Protein AF-A0A3D5K0D7-F1 (afdb_monomer_lite)

Radius of gyration: 23.12 Å; chains: 1; bounding box: 36×64×54 Å

Structure (mmCIF, N/CA/C/O backbone):
data_AF-A0A3D5K0D7-F1
#
_entry.id   AF-A0A3D5K0D7-F1
#
loop_
_atom_site.group_PDB
_atom_site.id
_atom_site.type_symbol
_atom_site.label_atom_id
_atom_site.label_alt_id
_atom_site.label_comp_id
_atom_site.label_asym_id
_atom_site.label_entity_id
_atom_site.label_seq_id
_atom_site.pdbx_PDB_ins_code
_atom_site.Cartn_x
_atom_site.Cartn_y
_atom_site.Cartn_z
_atom_site.occupancy
_atom_site.B_iso_or_equiv
_atom_site.auth_seq_id
_atom_site.auth_comp_id
_atom_site.auth_asym_id
_atom_site.auth_atom_id
_atom_site.pdbx_PDB_model_num
ATOM 1 N N . MET A 1 1 ? 5.619 51.087 39.713 1.00 44.91 1 MET A N 1
ATOM 2 C CA . MET A 1 1 ? 6.848 51.387 38.952 1.00 44.91 1 MET A CA 1
ATOM 3 C C . MET A 1 1 ? 8.042 50.940 39.781 1.00 44.91 1 MET A C 1
ATOM 5 O O . MET A 1 1 ? 8.339 51.636 40.731 1.00 44.91 1 MET A O 1
ATOM 9 N N . ILE A 1 2 ? 8.652 49.791 39.472 1.00 43.28 2 ILE A N 1
ATOM 10 C CA . ILE A 1 2 ? 10.110 49.554 39.467 1.00 43.28 2 ILE A CA 1
ATOM 11 C C . ILE A 1 2 ? 10.321 48.394 38.483 1.00 43.28 2 ILE A C 1
ATOM 13 O O . ILE A 1 2 ? 9.678 47.351 38.585 1.00 43.28 2 ILE A O 1
ATOM 17 N N . SER A 1 3 ? 11.163 48.637 37.488 1.00 46.16 3 SER A N 1
ATOM 18 C CA . SER A 1 3 ? 11.519 47.747 36.388 1.00 46.16 3 SER A CA 1
ATOM 19 C C . SER A 1 3 ? 12.510 46.680 36.864 1.00 46.16 3 SER A C 1
ATOM 21 O O . SER A 1 3 ? 13.539 47.029 37.435 1.00 46.16 3 SER A O 1
ATOM 23 N N . ASN A 1 4 ? 12.240 45.398 36.601 1.00 41.66 4 ASN A N 1
ATOM 24 C CA . ASN A 1 4 ? 13.218 44.319 36.774 1.00 41.66 4 ASN A CA 1
ATOM 25 C C . ASN A 1 4 ? 13.835 43.963 35.406 1.00 41.66 4 ASN A C 1
ATOM 27 O O . ASN A 1 4 ? 13.089 43.544 34.516 1.00 41.66 4 ASN A O 1
ATOM 31 N N . PRO A 1 5 ? 15.154 44.116 35.195 1.00 60.66 5 PRO A N 1
ATOM 32 C CA . PRO A 1 5 ? 15.795 43.737 33.945 1.00 60.66 5 PRO A CA 1
ATOM 33 C C . PRO A 1 5 ? 16.120 42.239 33.967 1.00 60.66 5 PRO A C 1
ATOM 35 O O . PRO A 1 5 ? 16.808 41.747 34.857 1.00 60.66 5 PRO A O 1
ATOM 38 N N . SER A 1 6 ? 15.633 41.484 32.984 1.00 59.59 6 SER A N 1
ATOM 39 C CA . SER A 1 6 ? 16.026 40.085 32.794 1.00 59.59 6 SER A CA 1
ATOM 40 C C . SER A 1 6 ? 16.462 39.850 31.355 1.00 59.59 6 SER A C 1
ATOM 42 O O . SER A 1 6 ? 15.674 39.903 30.415 1.00 59.59 6 SER A O 1
ATOM 44 N N . ILE A 1 7 ? 17.763 39.604 31.240 1.00 59.97 7 ILE A N 1
ATOM 45 C CA . ILE A 1 7 ? 18.522 39.166 30.069 1.00 59.97 7 ILE A CA 1
ATOM 46 C C . ILE A 1 7 ? 17.774 38.011 29.366 1.00 59.97 7 ILE A C 1
ATOM 48 O O . ILE A 1 7 ? 17.487 37.011 30.032 1.00 59.97 7 ILE A O 1
ATOM 52 N N . PRO A 1 8 ? 17.456 38.066 28.056 1.00 55.44 8 PRO A N 1
ATOM 53 C CA . PRO A 1 8 ? 16.798 36.945 27.387 1.00 55.44 8 PRO A CA 1
ATOM 54 C C . PRO A 1 8 ? 17.873 35.993 26.806 1.00 55.44 8 PRO A C 1
ATOM 56 O O . PRO A 1 8 ? 18.665 36.356 25.955 1.00 55.44 8 PRO A O 1
ATOM 59 N N . LYS A 1 9 ? 18.114 34.823 27.406 1.00 57.53 9 LYS A N 1
ATOM 60 C CA . LYS A 1 9 ? 17.571 33.483 27.084 1.00 57.53 9 LYS A CA 1
ATOM 61 C C . LYS A 1 9 ? 17.902 32.873 25.701 1.00 57.53 9 LYS A C 1
ATOM 63 O O . LYS A 1 9 ? 17.818 31.657 25.580 1.00 57.53 9 LYS A O 1
ATOM 68 N N . HIS A 1 10 ? 18.308 33.633 24.678 1.00 51.34 10 HIS A N 1
ATOM 69 C CA . HIS A 1 10 ? 18.406 33.103 23.296 1.00 51.34 10 HIS A CA 1
ATOM 70 C C . HIS A 1 10 ? 19.685 32.309 22.981 1.00 51.34 10 HIS A C 1
ATOM 72 O O . HIS A 1 10 ? 19.661 31.459 22.097 1.00 51.34 10 HIS A O 1
ATOM 78 N N . SER A 1 11 ? 20.778 32.522 23.719 1.00 54.59 11 SER A N 1
ATOM 79 C CA . SER A 1 11 ? 22.043 31.796 23.491 1.00 54.59 11 SER A CA 1
ATOM 80 C C . SER A 1 11 ? 21.964 30.312 23.892 1.00 54.59 11 SER A C 1
ATOM 82 O O . SER A 1 11 ? 22.648 29.463 23.333 1.00 54.59 11 SER A O 1
ATOM 84 N N . PHE A 1 12 ? 21.069 29.967 24.823 1.00 55.78 12 PHE A N 1
ATOM 85 C CA . PHE A 1 12 ? 20.969 28.605 25.360 1.00 55.78 12 PHE A CA 1
ATOM 86 C C . PHE A 1 12 ? 20.076 27.675 24.522 1.00 55.78 12 PHE A C 1
ATOM 88 O O . PHE A 1 12 ? 20.242 26.459 24.547 1.00 55.78 12 PHE A O 1
ATOM 95 N N . ILE A 1 13 ? 19.133 28.239 23.761 1.00 58.62 13 ILE A N 1
ATOM 96 C CA . ILE A 1 13 ? 18.120 27.474 23.015 1.00 58.62 13 ILE A CA 1
ATOM 97 C C . ILE A 1 13 ? 18.717 26.853 21.741 1.00 58.62 13 ILE A C 1
ATOM 99 O O . ILE A 1 13 ? 18.345 25.745 21.360 1.00 58.62 13 ILE A O 1
ATOM 103 N N . VAL A 1 14 ? 19.691 27.521 21.115 1.00 57.38 14 VAL A N 1
ATOM 104 C CA . VAL A 1 14 ? 20.308 27.068 19.855 1.00 57.38 14 VAL A CA 1
ATOM 105 C C . VAL A 1 14 ? 21.150 25.799 20.051 1.00 57.38 14 VAL A C 1
ATOM 107 O O . VAL A 1 14 ? 21.096 24.893 19.222 1.00 57.38 14 VAL A O 1
ATOM 110 N N . SER A 1 15 ? 21.860 25.676 21.175 1.00 57.84 15 SER A N 1
ATOM 111 C CA . SER A 1 15 ? 22.697 24.501 21.471 1.00 57.84 15 SER A CA 1
ATOM 112 C C . SER A 1 15 ? 21.888 23.247 21.821 1.00 57.84 15 SER A C 1
ATOM 114 O O . SER A 1 15 ? 22.342 22.133 21.572 1.00 57.84 15 SER A O 1
ATOM 116 N N . LEU A 1 16 ? 20.675 23.409 22.363 1.00 58.53 16 LEU A N 1
ATOM 117 C CA . LEU A 1 16 ? 19.810 22.287 22.738 1.00 58.53 16 LEU A CA 1
ATOM 118 C C . LEU A 1 16 ? 19.140 21.629 21.516 1.00 58.53 16 LEU A C 1
ATOM 120 O O . LEU A 1 16 ? 18.917 20.421 21.512 1.00 58.53 16 LEU A O 1
ATOM 124 N N . ALA A 1 17 ? 18.874 22.397 20.455 1.00 59.12 17 ALA A N 1
ATOM 125 C CA . ALA A 1 17 ? 18.246 21.896 19.229 1.00 59.12 17 ALA A CA 1
ATOM 126 C C . ALA A 1 17 ? 19.166 20.970 18.404 1.00 59.12 17 ALA A C 1
ATOM 128 O O . ALA A 1 17 ? 18.696 20.003 17.809 1.00 59.12 17 ALA A O 1
ATOM 129 N N . LEU A 1 18 ? 20.482 21.216 18.406 1.00 58.69 18 LEU A N 1
ATOM 130 C CA . LEU A 1 18 ? 21.470 20.400 17.681 1.00 58.69 18 LEU A CA 1
ATOM 131 C C . LEU A 1 18 ? 21.671 19.009 18.304 1.00 58.69 18 LEU A C 1
ATOM 133 O O . LEU A 1 18 ? 21.843 18.030 17.579 1.00 58.69 18 LEU A O 1
ATOM 137 N N . ALA A 1 19 ? 21.591 18.904 19.633 1.00 58.88 19 ALA A N 1
ATOM 138 C CA . ALA A 1 19 ? 21.681 17.625 20.339 1.00 58.88 19 ALA A CA 1
ATOM 139 C C . ALA A 1 19 ? 20.435 16.744 20.128 1.00 58.88 19 ALA A C 1
ATOM 141 O O . ALA A 1 19 ? 20.522 15.521 20.181 1.00 58.88 19 ALA A O 1
ATOM 142 N N . PHE A 1 20 ? 19.277 17.350 19.846 1.00 57.75 20 PHE A N 1
ATOM 143 C CA . PHE A 1 20 ? 18.018 16.621 19.677 1.00 57.75 20 PHE A CA 1
ATOM 144 C C . PHE A 1 20 ? 17.890 15.924 18.311 1.00 57.75 20 PHE A C 1
ATOM 146 O O . PHE A 1 20 ? 17.141 14.960 18.177 1.00 57.75 20 PHE A O 1
ATOM 153 N N . CYS A 1 21 ? 18.673 16.347 17.312 1.00 62.06 21 CYS A N 1
ATOM 154 C CA . CYS A 1 21 ? 18.711 15.720 15.985 1.00 62.06 21 CYS A CA 1
ATOM 155 C C . CYS A 1 21 ? 19.242 14.268 16.019 1.00 62.06 21 CYS A C 1
ATOM 157 O O . CYS A 1 21 ? 18.995 13.487 15.107 1.00 62.06 21 CYS A O 1
ATOM 159 N N . TRP A 1 22 ? 19.932 13.881 17.096 1.00 58.91 22 TRP A N 1
ATOM 160 C CA . TRP A 1 22 ? 20.506 12.542 17.269 1.00 58.91 22 TRP A CA 1
ATOM 161 C C . TRP A 1 22 ? 19.521 11.507 17.820 1.00 58.91 22 TRP A C 1
ATOM 163 O O . TRP A 1 22 ? 19.840 10.321 17.838 1.00 58.91 22 TRP A O 1
ATOM 173 N N . LEU A 1 23 ? 18.334 11.925 18.274 1.00 61.59 23 LEU A N 1
ATOM 174 C CA . LEU A 1 23 ? 17.375 11.017 18.907 1.00 61.59 23 LEU A CA 1
ATOM 175 C C . LEU A 1 23 ? 16.308 10.482 17.946 1.00 61.59 23 LEU A C 1
ATOM 177 O O . LEU A 1 23 ? 15.406 9.784 18.395 1.00 61.59 23 LEU A O 1
ATOM 181 N N . ILE A 1 24 ? 16.379 10.803 16.650 1.00 68.38 24 ILE A N 1
ATOM 182 C CA . ILE A 1 24 ? 15.423 10.302 15.658 1.00 68.38 24 ILE A CA 1
ATOM 183 C C . ILE A 1 24 ? 15.915 8.933 15.176 1.00 68.38 24 ILE A C 1
ATOM 185 O O . ILE A 1 24 ? 16.916 8.872 14.454 1.00 68.38 24 ILE A O 1
ATOM 189 N N . PRO A 1 25 ? 15.243 7.822 15.532 1.00 64.31 25 PRO A N 1
ATOM 190 C CA . PRO A 1 25 ? 15.584 6.531 14.964 1.00 64.31 25 PRO A CA 1
ATOM 191 C C . PRO A 1 25 ? 15.342 6.594 13.456 1.00 64.31 25 PRO A C 1
ATOM 193 O O . PRO A 1 25 ? 14.251 6.943 13.003 1.00 64.31 25 PRO A O 1
ATOM 196 N N . SER A 1 26 ? 16.363 6.271 12.666 1.00 63.25 26 SER A N 1
ATOM 197 C CA . SER A 1 26 ? 16.185 6.123 11.225 1.00 63.25 26 SER A CA 1
ATOM 198 C C . SER A 1 26 ? 15.400 4.843 10.965 1.00 63.25 26 SER A C 1
ATOM 200 O O . SER A 1 26 ? 15.765 3.781 11.470 1.00 63.25 26 SER A O 1
ATOM 202 N N . ALA A 1 27 ? 14.330 4.928 10.174 1.00 63.84 27 ALA A N 1
ATOM 203 C CA . ALA A 1 27 ? 13.688 3.736 9.636 1.00 63.84 27 ALA A CA 1
ATOM 204 C C . ALA A 1 27 ? 14.737 2.951 8.829 1.00 63.84 27 ALA A C 1
ATOM 206 O O . ALA A 1 27 ? 15.236 3.446 7.816 1.00 63.84 27 ALA A O 1
ATOM 207 N N . SER A 1 28 ? 15.123 1.774 9.327 1.00 68.06 28 SER A N 1
ATOM 208 C CA . SER A 1 28 ? 16.129 0.911 8.704 1.00 68.06 28 SER A CA 1
ATOM 209 C C . SER A 1 28 ? 15.485 -0.082 7.738 1.00 68.06 28 SER A C 1
ATOM 211 O O . SER A 1 28 ? 14.324 -0.457 7.904 1.00 68.06 28 SER A O 1
ATOM 213 N N . ALA A 1 29 ? 16.262 -0.545 6.756 1.00 67.94 29 ALA A N 1
ATOM 214 C CA . ALA A 1 29 ? 15.836 -1.577 5.811 1.00 67.94 29 ALA A CA 1
ATOM 215 C C . ALA A 1 29 ? 15.378 -2.874 6.512 1.00 67.94 29 ALA A C 1
ATOM 217 O O . ALA A 1 29 ? 14.386 -3.469 6.099 1.00 67.94 29 ALA A O 1
ATOM 218 N N . GLU A 1 30 ? 16.018 -3.248 7.624 1.00 67.31 30 GLU A N 1
ATOM 219 C CA . GLU A 1 30 ? 15.633 -4.408 8.448 1.00 67.31 30 GLU A CA 1
ATOM 220 C C . GLU A 1 30 ? 14.179 -4.320 8.938 1.00 67.31 30 GLU A C 1
ATOM 222 O O . GLU A 1 30 ? 13.406 -5.265 8.802 1.00 67.31 30 GLU A O 1
ATOM 227 N N . ASN A 1 31 ? 13.755 -3.146 9.427 1.00 77.88 31 ASN A N 1
ATOM 228 C CA . ASN A 1 31 ? 12.379 -2.955 9.895 1.00 77.88 31 ASN A CA 1
ATOM 229 C C . ASN A 1 31 ? 11.354 -3.081 8.762 1.00 77.88 31 ASN A C 1
ATOM 231 O O . ASN A 1 31 ? 10.208 -3.451 9.013 1.00 77.88 31 ASN A O 1
ATOM 235 N N . TYR A 1 32 ? 11.741 -2.754 7.530 1.00 86.56 32 TYR A N 1
ATOM 236 C CA . TYR A 1 32 ? 10.856 -2.873 6.380 1.00 86.56 32 TYR A CA 1
ATOM 237 C C . TYR A 1 32 ? 10.619 -4.327 5.991 1.00 86.56 32 TYR A C 1
ATOM 239 O O . TYR A 1 32 ? 9.467 -4.736 5.872 1.00 86.56 32 TYR A O 1
ATOM 247 N N . SER A 1 33 ? 11.692 -5.106 5.855 1.00 84.06 33 SER A N 1
ATOM 248 C CA . SER A 1 33 ? 11.595 -6.521 5.489 1.00 84.06 33 SER A CA 1
ATOM 249 C C . SER A 1 33 ? 10.826 -7.326 6.543 1.00 84.06 33 SER A C 1
ATOM 251 O O . SER A 1 33 ? 9.862 -8.018 6.230 1.00 84.06 33 SER A O 1
ATOM 253 N N . GLU A 1 34 ? 11.174 -7.181 7.824 1.00 83.94 34 GLU A N 1
ATOM 254 C CA . GLU A 1 34 ? 10.575 -8.023 8.866 1.00 83.94 34 GLU A CA 1
ATOM 255 C C . GLU A 1 34 ? 9.114 -7.679 9.165 1.00 83.94 34 GLU A C 1
ATOM 257 O O . GLU A 1 34 ? 8.316 -8.568 9.456 1.00 83.94 34 GLU A O 1
ATOM 262 N N . LYS A 1 35 ? 8.755 -6.390 9.130 1.00 87.00 35 LYS A N 1
ATOM 263 C CA . LYS A 1 35 ? 7.429 -5.944 9.580 1.00 87.00 35 LYS A CA 1
ATOM 264 C C . LYS A 1 35 ? 6.508 -5.607 8.430 1.00 87.00 35 LYS A C 1
ATOM 266 O O . LYS A 1 35 ? 5.362 -6.027 8.441 1.00 87.00 35 LYS A O 1
ATOM 271 N N . ILE A 1 36 ? 6.980 -4.831 7.460 1.00 90.38 36 ILE A N 1
ATOM 272 C CA . ILE A 1 36 ? 6.112 -4.328 6.394 1.00 90.38 36 ILE A CA 1
ATOM 273 C C . ILE A 1 36 ? 5.947 -5.387 5.313 1.00 90.38 36 ILE A C 1
ATOM 275 O O . ILE A 1 36 ? 4.818 -5.766 5.020 1.00 90.38 36 ILE A O 1
ATOM 279 N N . ARG A 1 37 ? 7.047 -5.934 4.783 1.00 92.06 37 ARG A N 1
ATOM 280 C CA . ARG A 1 37 ? 6.987 -6.948 3.721 1.00 92.06 37 ARG A CA 1
ATOM 281 C C . ARG A 1 37 ? 6.200 -8.183 4.162 1.00 92.06 37 ARG A C 1
ATOM 283 O O . ARG A 1 37 ? 5.319 -8.607 3.426 1.00 92.06 37 ARG A O 1
ATOM 290 N N . SER A 1 38 ? 6.440 -8.658 5.387 1.00 92.56 38 SER A N 1
ATOM 291 C CA . SER A 1 38 ? 5.700 -9.775 5.991 1.00 92.56 38 SER A CA 1
ATOM 292 C C . SER A 1 38 ? 4.185 -9.535 6.073 1.00 92.56 38 SER A C 1
ATOM 294 O O . SER A 1 38 ? 3.406 -10.460 5.867 1.00 92.56 38 SER A O 1
ATOM 296 N N . LEU A 1 39 ? 3.736 -8.304 6.350 1.00 93.56 39 LEU A N 1
ATOM 297 C CA . LEU A 1 39 ? 2.304 -7.975 6.345 1.00 93.56 39 LEU A CA 1
ATOM 298 C C . LEU A 1 39 ? 1.729 -7.962 4.925 1.00 93.56 39 LEU A C 1
ATOM 300 O O . LEU A 1 39 ? 0.616 -8.440 4.724 1.00 93.56 39 LEU A O 1
ATOM 304 N N . LEU A 1 40 ? 2.481 -7.444 3.949 1.00 95.00 40 LEU A N 1
ATOM 305 C CA . LEU A 1 40 ? 2.057 -7.443 2.547 1.00 95.00 40 LEU A CA 1
ATOM 306 C C . LEU A 1 40 ? 1.922 -8.867 2.008 1.00 95.00 40 LEU A C 1
ATOM 308 O O . LEU A 1 40 ? 0.913 -9.170 1.380 1.00 95.00 40 LEU A O 1
ATOM 312 N N . ASP A 1 41 ? 2.883 -9.743 2.317 1.00 94.69 41 ASP A N 1
ATOM 313 C CA . ASP A 1 41 ? 2.819 -11.165 1.953 1.00 94.69 41 ASP A CA 1
ATOM 314 C C . ASP A 1 41 ? 1.577 -11.851 2.528 1.00 94.69 41 ASP A C 1
ATOM 316 O O . ASP A 1 41 ? 0.975 -12.686 1.871 1.00 94.69 41 ASP A O 1
ATOM 320 N N . GLN A 1 42 ? 1.184 -11.504 3.756 1.00 94.62 42 GLN A N 1
ATOM 321 C CA . GLN A 1 42 ? 0.071 -12.170 4.437 1.00 94.62 42 GLN A CA 1
ATOM 322 C C . GLN A 1 42 ? -1.314 -11.686 4.004 1.00 94.62 42 GLN A C 1
ATOM 324 O O . GLN A 1 42 ? -2.273 -12.444 4.125 1.00 94.62 42 GLN A O 1
ATOM 329 N N . PHE A 1 43 ? -1.452 -10.421 3.598 1.00 95.19 43 PHE A N 1
ATOM 330 C CA . PHE A 1 43 ? -2.774 -9.797 3.451 1.00 95.19 43 PHE A CA 1
ATOM 331 C C . PHE A 1 43 ? -3.011 -9.100 2.116 1.00 95.19 43 PHE A C 1
ATOM 333 O O . PHE A 1 43 ? -4.147 -8.722 1.838 1.00 95.19 43 PHE A O 1
ATOM 340 N N . CYS A 1 44 ? -1.967 -8.855 1.326 1.00 95.69 44 CYS A N 1
ATOM 341 C CA . CYS A 1 44 ? -2.062 -7.975 0.166 1.00 95.69 44 CYS A CA 1
ATOM 342 C C . CYS A 1 44 ? -1.648 -8.665 -1.133 1.00 95.69 44 CYS A C 1
ATOM 344 O O . CYS A 1 44 ? -2.301 -8.463 -2.154 1.00 95.69 44 CYS A O 1
ATOM 346 N N . LEU A 1 45 ? -0.582 -9.467 -1.108 1.00 95.88 45 LEU A N 1
ATOM 347 C CA . LEU A 1 45 ? 0.030 -9.981 -2.333 1.00 95.88 45 LEU A CA 1
ATOM 348 C C . LEU A 1 45 ? -0.745 -11.096 -3.027 1.00 95.88 45 LEU A C 1
ATOM 350 O O . LEU A 1 45 ? -0.597 -11.241 -4.232 1.00 95.88 45 LEU A O 1
ATOM 354 N N . ASP A 1 46 ? -1.647 -11.787 -2.331 1.00 94.81 46 ASP A N 1
ATOM 355 C CA . ASP A 1 46 ? -2.519 -12.780 -2.972 1.00 94.81 46 ASP A CA 1
ATOM 356 C C . ASP A 1 46 ? -3.328 -12.191 -4.152 1.00 94.81 46 ASP A C 1
ATOM 358 O O . ASP A 1 46 ? -3.655 -12.916 -5.090 1.00 94.81 46 ASP A O 1
ATOM 362 N N . CYS A 1 47 ? -3.629 -10.883 -4.119 1.00 96.19 47 CYS A N 1
ATOM 363 C CA . CYS A 1 47 ? -4.365 -10.160 -5.167 1.00 96.19 47 CYS A CA 1
ATOM 364 C C . CYS A 1 47 ? -3.556 -9.027 -5.829 1.00 96.19 47 CYS A C 1
ATOM 366 O O . CYS A 1 47 ? -3.844 -8.639 -6.960 1.00 96.19 47 CYS A O 1
ATOM 368 N N . HIS A 1 48 ? -2.568 -8.458 -5.135 1.00 96.88 48 HIS A N 1
ATOM 369 C CA . HIS A 1 48 ? -1.821 -7.274 -5.578 1.00 96.88 48 HIS A CA 1
ATOM 370 C C . HIS A 1 48 ? -0.348 -7.583 -5.884 1.00 96.88 48 HIS A C 1
ATOM 372 O O . HIS A 1 48 ? 0.543 -6.850 -5.452 1.00 96.88 48 HIS A O 1
ATOM 378 N N . GLU A 1 49 ? -0.083 -8.671 -6.607 1.00 95.81 49 GLU A N 1
ATOM 379 C CA . GLU A 1 49 ? 1.257 -9.076 -7.049 1.00 95.81 49 GLU A CA 1
ATOM 380 C C . GLU A 1 49 ? 1.308 -9.268 -8.572 1.00 95.81 49 GLU A C 1
ATOM 382 O O . GLU A 1 49 ? 0.464 -9.943 -9.161 1.00 95.81 49 GLU A O 1
ATOM 387 N N . GLY A 1 50 ? 2.349 -8.716 -9.201 1.00 92.75 50 GLY A N 1
ATOM 388 C C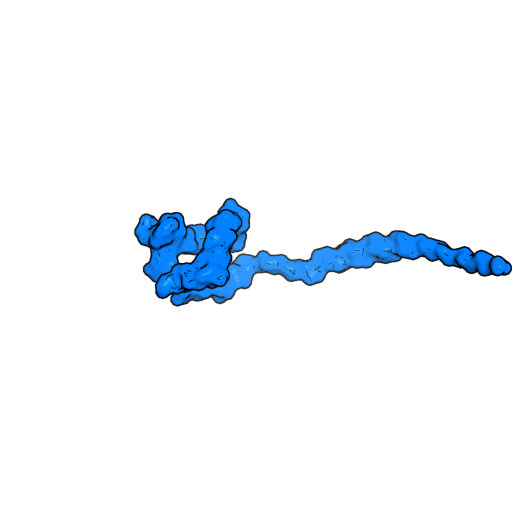A . GLY A 1 50 ? 2.732 -9.046 -10.573 1.00 92.75 50 GLY A CA 1
ATOM 389 C C . GLY A 1 50 ? 1.845 -8.440 -11.665 1.00 92.75 50 GLY A C 1
ATOM 390 O O . GLY A 1 50 ? 1.169 -7.432 -11.477 1.00 92.75 50 GLY A O 1
ATOM 391 N N . GLU A 1 51 ? 1.897 -9.037 -12.860 1.00 89.69 51 GLU A N 1
ATOM 392 C CA . GLU A 1 51 ? 1.255 -8.498 -14.072 1.00 89.69 51 GLU A CA 1
ATOM 393 C C . GLU A 1 51 ? -0.282 -8.536 -14.015 1.00 89.69 51 GLU A C 1
ATOM 395 O O . GLU A 1 51 ? -0.935 -7.719 -14.662 1.00 89.69 51 GLU A O 1
ATOM 400 N N . ASP A 1 52 ? -0.841 -9.443 -13.210 1.00 90.69 52 ASP A N 1
ATOM 401 C CA . ASP A 1 52 ? -2.284 -9.639 -13.032 1.00 90.69 52 ASP A CA 1
ATOM 402 C C . ASP A 1 52 ? -2.834 -8.929 -11.778 1.00 90.69 52 ASP A C 1
ATOM 404 O 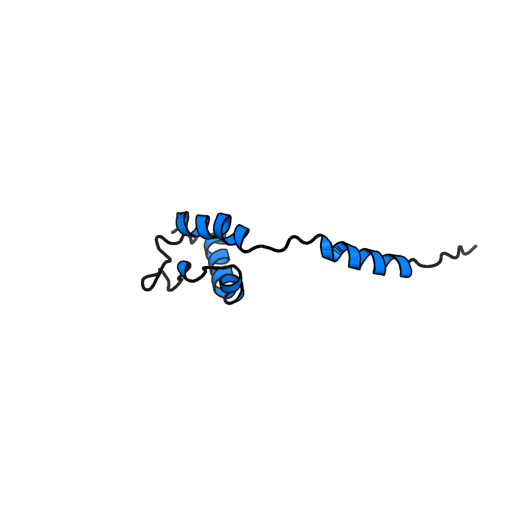O . ASP A 1 52 ? -3.963 -9.190 -11.359 1.00 90.69 52 ASP A O 1
ATOM 408 N N . ALA A 1 53 ? -2.048 -8.036 -11.165 1.00 95.12 53 ALA A N 1
ATOM 409 C CA . ALA A 1 53 ? -2.424 -7.360 -9.932 1.00 95.12 53 ALA A CA 1
ATOM 410 C C . ALA A 1 53 ? -3.742 -6.575 -10.065 1.00 95.12 53 ALA A C 1
ATOM 412 O O . ALA A 1 53 ? -3.930 -5.755 -10.974 1.00 95.12 53 ALA A O 1
ATOM 413 N N . GLU A 1 54 ? -4.651 -6.785 -9.111 1.00 94.31 54 GLU A N 1
ATOM 414 C CA . GLU A 1 54 ? -5.976 -6.173 -9.142 1.00 94.31 54 GLU A CA 1
ATOM 415 C C . GLU A 1 54 ? -5.907 -4.639 -9.118 1.00 94.31 54 GLU A C 1
ATOM 417 O O . GLU A 1 54 ? -5.098 -4.027 -8.410 1.00 94.31 54 GLU A O 1
ATOM 422 N N . ALA A 1 55 ? -6.795 -4.011 -9.898 1.00 92.06 55 ALA A N 1
ATOM 423 C CA . ALA A 1 55 ? -6.885 -2.557 -10.058 1.00 92.06 55 ALA A CA 1
ATOM 424 C C . ALA A 1 55 ? -5.548 -1.885 -10.433 1.00 92.06 55 ALA A C 1
ATOM 426 O O . ALA A 1 55 ? -5.306 -0.726 -10.063 1.00 92.06 55 ALA A O 1
ATOM 427 N N . GLU A 1 56 ? -4.685 -2.645 -11.121 1.00 91.62 56 GLU A N 1
ATOM 428 C CA . GLU A 1 56 ? -3.355 -2.242 -11.572 1.00 91.62 56 GLU A CA 1
ATOM 429 C C . GLU A 1 56 ? -2.449 -1.756 -10.422 1.00 91.62 56 GLU A C 1
ATOM 431 O O . GLU A 1 56 ? -1.596 -0.884 -10.608 1.00 91.62 56 GLU A O 1
ATOM 436 N N . VAL A 1 57 ? -2.649 -2.292 -9.211 1.00 94.31 57 VAL A N 1
ATOM 437 C CA . VAL A 1 57 ? -1.831 -1.989 -8.027 1.00 94.31 57 VAL A CA 1
ATOM 438 C C . VAL A 1 57 ? -0.943 -3.186 -7.702 1.00 94.31 57 VAL A C 1
ATOM 440 O O . VAL A 1 57 ? -1.383 -4.107 -7.024 1.00 94.31 57 VAL A O 1
ATOM 443 N N . ASP A 1 58 ? 0.314 -3.143 -8.147 1.00 95.62 58 ASP A N 1
ATOM 444 C CA . ASP A 1 58 ? 1.335 -4.150 -7.827 1.00 95.62 58 ASP A CA 1
ATOM 445 C C . ASP A 1 58 ? 2.143 -3.742 -6.585 1.00 95.62 58 ASP A C 1
ATOM 447 O O . ASP A 1 58 ? 3.079 -2.933 -6.648 1.00 95.62 58 ASP A O 1
ATOM 451 N N . LEU A 1 59 ? 1.765 -4.303 -5.435 1.00 96.12 59 LEU A N 1
ATOM 452 C CA . LEU A 1 59 ? 2.441 -4.073 -4.161 1.00 96.12 59 LEU A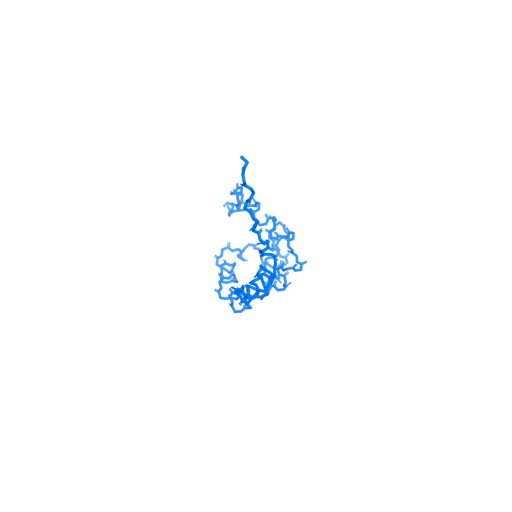 CA 1
ATOM 453 C C 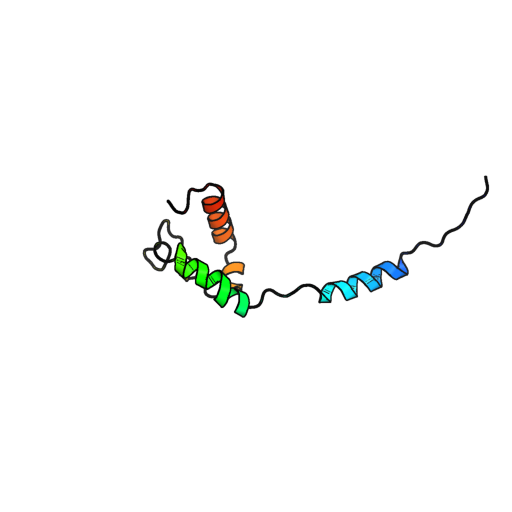. LEU A 1 59 ? 3.726 -4.899 -4.015 1.00 96.12 59 LEU A C 1
ATOM 455 O O . LEU A 1 59 ? 4.558 -4.574 -3.161 1.00 96.12 59 LEU A O 1
ATOM 459 N N . ASP A 1 60 ? 3.931 -5.920 -4.850 1.00 95.00 60 ASP A N 1
ATOM 460 C CA . ASP A 1 60 ? 5.144 -6.736 -4.816 1.00 95.00 60 ASP A CA 1
ATOM 461 C C . ASP A 1 60 ? 6.365 -5.977 -5.361 1.00 95.00 60 ASP A C 1
ATOM 463 O O . ASP A 1 60 ? 7.498 -6.216 -4.932 1.00 95.00 60 ASP A O 1
ATOM 467 N N . SER A 1 61 ? 6.140 -4.975 -6.218 1.00 93.75 61 SER A N 1
ATOM 468 C CA . SER A 1 61 ? 7.177 -4.066 -6.726 1.00 93.75 61 SER A CA 1
ATOM 469 C C . SER A 1 61 ? 7.934 -3.292 -5.627 1.00 93.75 61 SER A C 1
ATOM 471 O O . SER A 1 61 ? 9.075 -2.861 -5.833 1.00 93.75 61 SER A O 1
ATOM 473 N N . PHE A 1 62 ? 7.355 -3.150 -4.429 1.00 93.75 62 PHE A N 1
ATOM 474 C CA . PHE A 1 62 ? 7.963 -2.450 -3.298 1.00 93.75 62 PHE A CA 1
ATOM 475 C C . PHE A 1 62 ? 8.859 -3.385 -2.470 1.00 93.75 62 PHE A C 1
ATOM 477 O O . PHE A 1 62 ? 8.493 -3.865 -1.395 1.00 93.75 62 PHE A O 1
ATOM 484 N N . LYS A 1 63 ? 10.088 -3.631 -2.931 1.00 91.31 63 LYS A N 1
ATOM 485 C CA . LYS A 1 63 ? 11.044 -4.526 -2.2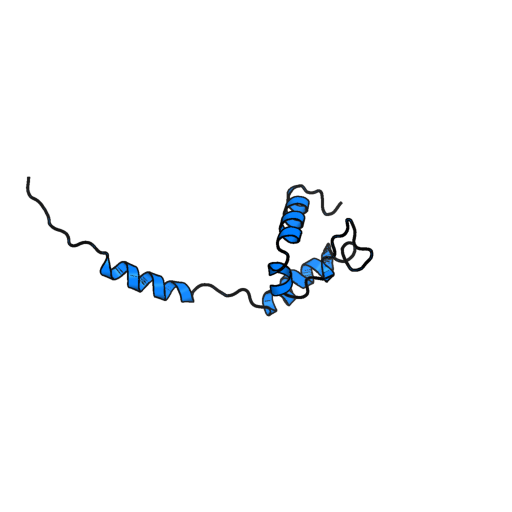48 1.00 91.31 63 LYS A CA 1
ATOM 486 C C . LYS A 1 63 ? 11.838 -3.852 -1.125 1.00 91.31 63 LYS A C 1
ATOM 488 O O . LYS A 1 63 ? 12.454 -4.538 -0.310 1.00 91.31 63 LYS A O 1
ATOM 493 N N . SER A 1 64 ? 11.815 -2.523 -1.041 1.00 91.19 64 SER A N 1
ATOM 494 C CA . SER A 1 64 ? 12.567 -1.741 -0.056 1.00 91.19 64 SER A CA 1
ATOM 495 C C . SER A 1 64 ? 11.858 -0.448 0.366 1.00 91.19 64 SER A C 1
ATOM 497 O O . SER A 1 64 ? 10.958 0.049 -0.313 1.00 91.19 64 SER A O 1
ATOM 499 N N . LEU A 1 65 ? 12.335 0.167 1.458 1.00 89.19 65 LEU A N 1
ATOM 500 C CA . LEU A 1 65 ? 11.898 1.512 1.870 1.00 89.19 65 LEU A CA 1
ATOM 501 C C . LEU A 1 65 ? 12.098 2.561 0.775 1.00 89.19 65 LEU A C 1
ATOM 503 O O . LEU A 1 65 ? 11.329 3.516 0.697 1.00 89.19 65 LEU A O 1
ATOM 507 N N . ASP A 1 66 ? 13.144 2.430 -0.039 1.00 91.88 66 ASP A N 1
ATOM 508 C CA . ASP A 1 66 ? 13.405 3.391 -1.105 1.00 91.88 66 ASP A CA 1
ATOM 509 C C . ASP A 1 66 ? 12.426 3.229 -2.267 1.00 91.88 66 ASP A C 1
ATOM 511 O O . ASP A 1 66 ? 12.078 4.227 -2.896 1.00 91.88 66 ASP A O 1
ATOM 515 N N . ASP A 1 67 ? 11.917 2.019 -2.508 1.00 92.88 67 ASP A N 1
ATOM 516 C CA . ASP A 1 67 ? 10.848 1.795 -3.484 1.00 92.88 67 ASP A CA 1
ATOM 517 C C . ASP A 1 67 ? 9.553 2.472 -3.016 1.00 92.88 67 ASP A C 1
ATOM 519 O O . ASP A 1 67 ? 8.962 3.240 -3.774 1.00 92.88 67 ASP A O 1
ATOM 523 N N . LEU A 1 68 ? 9.182 2.311 -1.735 1.00 89.12 68 LEU A N 1
ATOM 524 C CA . LEU A 1 68 ? 8.026 3.008 -1.145 1.00 89.12 68 LEU A CA 1
ATOM 525 C C . LEU A 1 68 ? 8.126 4.530 -1.298 1.00 89.12 68 LEU A C 1
ATOM 527 O O . LEU A 1 68 ? 7.159 5.209 -1.635 1.00 89.12 68 LEU A O 1
ATOM 531 N N . ARG A 1 69 ? 9.309 5.086 -1.004 1.00 90.12 69 ARG A N 1
ATOM 532 C CA . ARG A 1 69 ? 9.555 6.534 -1.055 1.00 90.12 69 ARG A CA 1
ATOM 533 C C . ARG A 1 69 ? 9.500 7.083 -2.474 1.00 90.12 69 ARG A C 1
ATOM 535 O O . ARG A 1 69 ? 9.168 8.254 -2.645 1.00 90.12 69 ARG A O 1
ATOM 542 N N . ARG A 1 70 ? 9.870 6.276 -3.471 1.00 94.69 70 ARG A N 1
ATOM 543 C CA . ARG A 1 70 ? 9.857 6.680 -4.881 1.00 94.69 70 ARG A CA 1
ATOM 544 C C . ARG A 1 70 ? 8.443 6.765 -5.445 1.00 94.69 70 ARG A C 1
ATOM 546 O O . ARG A 1 70 ? 8.212 7.612 -6.304 1.00 94.69 70 ARG A O 1
ATOM 553 N N . ASP A 1 71 ? 7.509 5.978 -4.921 1.00 94.69 71 ASP A N 1
ATOM 554 C CA . ASP A 1 71 ? 6.100 6.044 -5.306 1.00 94.69 71 ASP A CA 1
ATOM 555 C C . ASP A 1 71 ? 5.161 6.123 -4.094 1.00 94.69 71 ASP A C 1
ATOM 557 O O . ASP A 1 71 ? 4.411 5.210 -3.755 1.00 94.69 71 ASP A O 1
ATOM 561 N N . THR A 1 72 ? 5.170 7.280 -3.437 1.00 94.81 72 THR A N 1
ATOM 562 C CA . THR A 1 72 ? 4.283 7.552 -2.298 1.00 94.81 72 THR A CA 1
ATOM 563 C C . THR A 1 72 ? 2.812 7.677 -2.687 1.00 94.81 72 THR A C 1
ATOM 565 O O . THR A 1 72 ? 1.946 7.548 -1.823 1.00 94.81 72 THR A O 1
ATOM 568 N N . LYS A 1 73 ? 2.497 7.927 -3.965 1.00 95.75 73 LYS A N 1
ATOM 569 C CA . LYS A 1 73 ? 1.115 8.126 -4.425 1.00 95.75 73 LYS A CA 1
ATOM 570 C C . LYS A 1 73 ? 0.303 6.845 -4.302 1.00 95.75 73 LYS A C 1
ATOM 572 O O . LYS A 1 73 ? -0.829 6.894 -3.825 1.00 95.75 73 LYS A O 1
ATOM 577 N N . THR A 1 74 ? 0.899 5.714 -4.664 1.00 95.38 74 THR A N 1
ATOM 578 C CA . THR A 1 74 ? 0.280 4.397 -4.491 1.00 95.38 74 THR A CA 1
ATOM 579 C C . THR A 1 74 ? -0.042 4.128 -3.020 1.00 95.38 74 THR A C 1
ATOM 581 O O . THR A 1 74 ? -1.140 3.685 -2.703 1.00 95.38 74 THR A O 1
ATOM 584 N N . TRP A 1 75 ? 0.837 4.513 -2.091 1.00 94.81 75 TRP A N 1
ATOM 585 C CA . TRP A 1 75 ? 0.603 4.324 -0.653 1.00 94.81 75 TRP A CA 1
ATOM 586 C C . TRP A 1 75 ? -0.469 5.237 -0.062 1.00 94.81 75 TRP A C 1
ATOM 588 O O . TRP A 1 75 ? -1.188 4.815 0.839 1.00 94.81 75 TRP A O 1
ATOM 598 N N . VAL A 1 76 ? -0.634 6.450 -0.594 1.00 96.44 76 VAL A N 1
ATOM 599 C CA . VAL A 1 76 ? -1.788 7.298 -0.253 1.00 96.44 76 VAL A CA 1
ATOM 600 C C . VAL A 1 76 ? -3.093 6.633 -0.704 1.00 96.44 76 VAL A C 1
ATOM 602 O O . VAL A 1 76 ? -4.049 6.602 0.061 1.00 96.44 76 VAL A O 1
ATOM 605 N N . LYS A 1 77 ? -3.124 6.031 -1.902 1.00 95.38 77 LYS A N 1
ATOM 606 C CA . LYS A 1 77 ? -4.290 5.266 -2.380 1.00 95.38 77 LYS A CA 1
ATOM 607 C C . LYS A 1 77 ? -4.574 4.053 -1.486 1.00 95.38 77 LYS A C 1
ATOM 609 O O . LYS A 1 77 ? -5.726 3.821 -1.138 1.00 95.38 77 LYS A O 1
ATOM 614 N N . VAL A 1 78 ? -3.547 3.296 -1.090 1.00 95.62 78 VAL A N 1
ATOM 615 C CA . VAL A 1 78 ? -3.701 2.163 -0.157 1.00 95.62 78 VAL A CA 1
ATOM 616 C C . VAL A 1 78 ? -4.315 2.629 1.168 1.00 95.62 78 VAL A C 1
ATOM 618 O O . VAL A 1 78 ? -5.262 2.012 1.649 1.00 95.62 78 VAL A O 1
ATOM 621 N N . GLU A 1 79 ? -3.831 3.737 1.735 1.00 96.12 79 GLU A N 1
ATOM 622 C CA . GLU A 1 79 ? -4.391 4.317 2.963 1.00 96.12 79 GLU A CA 1
ATOM 623 C C . GLU A 1 79 ? -5.867 4.705 2.799 1.00 96.12 79 GLU A C 1
ATOM 625 O O . GLU A 1 79 ? -6.684 4.368 3.658 1.00 96.12 79 GLU A O 1
ATOM 630 N N . GLU A 1 80 ? -6.235 5.320 1.675 1.00 97.31 80 GLU A N 1
ATOM 631 C CA . GLU A 1 80 ? -7.620 5.685 1.373 1.00 97.31 80 GLU A CA 1
ATOM 632 C C . GLU A 1 80 ? -8.526 4.446 1.287 1.00 97.31 80 GLU A C 1
ATOM 634 O O . GLU A 1 80 ? -9.620 4.423 1.858 1.00 97.31 80 GLU A O 1
ATOM 639 N N . MET A 1 81 ? -8.080 3.382 0.613 1.00 96.44 81 MET A N 1
ATOM 640 C CA . MET A 1 81 ? -8.862 2.148 0.465 1.00 96.44 81 MET A CA 1
ATOM 641 C C . MET A 1 81 ? -9.054 1.421 1.802 1.00 96.44 81 MET A C 1
ATOM 643 O O . MET A 1 81 ? -10.153 0.939 2.089 1.00 96.44 81 MET A O 1
ATOM 647 N N . LEU A 1 82 ? -8.019 1.390 2.648 1.00 96.44 82 LEU A N 1
ATOM 648 C CA . LEU A 1 82 ? -8.092 0.797 3.985 1.00 96.44 82 LEU A CA 1
ATOM 649 C C . LEU A 1 82 ? -8.967 1.632 4.934 1.00 96.44 82 LEU A C 1
ATOM 651 O O . LEU A 1 82 ? -9.810 1.084 5.647 1.00 96.44 82 LEU A O 1
ATOM 655 N N . SER A 1 83 ? -8.807 2.959 4.943 1.00 97.50 83 SER A N 1
ATOM 656 C CA . SER A 1 83 ? -9.563 3.856 5.831 1.00 97.50 83 SER A CA 1
ATOM 657 C C . SER A 1 83 ? -11.052 3.909 5.477 1.00 97.50 83 SER A C 1
ATOM 659 O O . SER A 1 83 ? -11.903 3.945 6.371 1.00 97.50 83 SER A O 1
ATOM 661 N N . SER A 1 84 ? -11.376 3.827 4.185 1.00 97.56 84 SER A N 1
ATOM 662 C CA . SER A 1 84 ? -12.750 3.719 3.679 1.00 97.56 84 SER A CA 1
ATOM 663 C C . SER A 1 84 ? -13.335 2.304 3.751 1.00 97.56 84 SER A C 1
ATOM 665 O O . SER A 1 84 ? -14.525 2.137 3.483 1.00 97.56 84 SER A O 1
ATOM 667 N N . ARG A 1 85 ? -12.540 1.300 4.156 1.00 95.38 85 ARG A N 1
ATOM 668 C CA . ARG A 1 85 ? -12.917 -0.127 4.205 1.00 95.38 85 ARG A CA 1
ATOM 669 C C . ARG A 1 85 ? -13.402 -0.686 2.867 1.00 95.38 85 ARG A C 1
ATOM 671 O O . ARG A 1 85 ? -14.242 -1.577 2.840 1.00 95.38 85 ARG A O 1
ATOM 678 N N . GLN A 1 86 ? -12.893 -0.139 1.770 1.00 94.31 86 GLN A N 1
ATOM 679 C CA . GLN A 1 86 ? -13.070 -0.722 0.440 1.00 94.31 86 GLN A CA 1
ATOM 680 C C . GLN A 1 86 ? -12.081 -1.869 0.202 1.00 94.31 86 GLN A C 1
ATOM 682 O O . GLN A 1 86 ? -12.309 -2.684 -0.682 1.00 94.31 86 GLN A O 1
ATOM 687 N N . MET A 1 87 ? -11.007 -1.927 1.003 1.00 94.44 87 MET A N 1
ATOM 688 C CA . MET A 1 87 ? -10.075 -3.047 1.070 1.00 94.44 87 MET A CA 1
ATOM 689 C C . MET A 1 87 ? -9.880 -3.514 2.523 1.00 94.44 87 MET A C 1
ATOM 691 O O . MET A 1 87 ? -9.769 -2.666 3.420 1.00 94.44 87 MET A O 1
ATOM 695 N N . 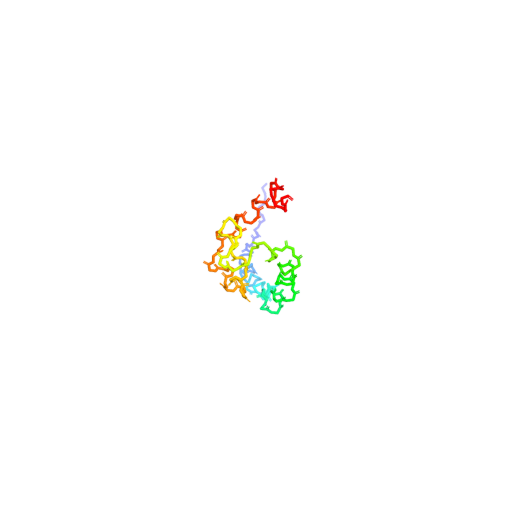PRO A 1 88 ? -9.773 -4.833 2.770 1.00 87.38 88 PRO A N 1
ATOM 696 C CA . PRO A 1 88 ? -10.053 -5.916 1.815 1.00 87.38 88 PRO A CA 1
ATOM 697 C C . PRO A 1 88 ? -11.530 -5.900 1.345 1.00 87.38 88 PRO A C 1
ATOM 699 O O . PRO A 1 88 ? -12.363 -5.367 2.086 1.00 87.38 88 PRO A O 1
ATOM 702 N N . PRO A 1 89 ? -11.834 -6.393 0.127 1.00 78.31 89 PRO A N 1
ATOM 703 C CA . PRO A 1 89 ? -13.186 -6.382 -0.439 1.00 78.31 89 PRO A CA 1
ATOM 704 C C . PRO A 1 89 ? -14.149 -7.344 0.277 1.00 78.31 89 PRO A C 1
ATOM 706 O O . PRO A 1 89 ? -13.680 -8.273 0.978 1.00 78.31 89 PRO A O 1
#

pLDDT: mean 81.18, std 17.27, range [41.66, 97.56]

Sequence (89 aa):
MISNPSIPKHSFIVSLALAFCWLIPSASAENYSEKIRSLLDQFCLDCHEGEDAEAEVDLDSFKSLDDLRRDTKTWVKVEEMLSSRQMPP

Foldseek 3Di:
DDDDDDDDDPVPVVVVVVVVVVPDDDPDFVCCVPPVVVVCVVFPCVQQDDPRHPPVHNPVQCNTPVSCVVCVVSVVVVVVCVVVVVPPD

Secondary structure (DSSP, 8-state):
--PPP----HHHHHHHHHHHGGG-----HHHIIIIIIHHHHHHTTTTSSSTT-GGG--STT--SHHHHHHTHHHHHHHHHHHHTT-S--